Protein AF-A0A957G553-F1 (afdb_monomer_lite)

pLDDT: mean 71.38, std 17.97, range [37.44, 97.5]

Structure (mmCIF, N/CA/C/O backbone):
data_AF-A0A957G553-F1
#
_entry.id   AF-A0A957G553-F1
#
loop_
_atom_site.group_PDB
_atom_site.id
_atom_site.type_symbol
_atom_site.label_atom_id
_atom_site.label_alt_id
_atom_site.label_comp_id
_atom_site.label_asym_id
_atom_site.label_entity_id
_atom_site.label_seq_id
_atom_site.pdbx_PDB_ins_code
_atom_site.Cartn_x
_atom_site.Cartn_y
_atom_site.Cartn_z
_atom_site.occupancy
_atom_site.B_iso_or_equiv
_atom_site.auth_seq_id
_atom_site.auth_comp_id
_atom_site.auth_asym_id
_atom_site.auth_atom_id
_atom_site.pdbx_PDB_model_num
ATOM 1 N N . MET A 1 1 ? 38.017 7.157 13.601 1.00 55.31 1 MET A N 1
ATOM 2 C CA . MET A 1 1 ? 36.561 7.459 13.607 1.00 55.31 1 MET A CA 1
ATOM 3 C C . MET A 1 1 ? 36.205 8.861 13.087 1.00 55.31 1 MET A C 1
ATOM 5 O O . MET A 1 1 ? 35.165 8.988 12.452 1.00 55.31 1 MET A O 1
ATOM 9 N N . LEU A 1 2 ? 37.025 9.903 13.301 1.00 56.75 2 LEU A N 1
ATOM 10 C CA . LEU A 1 2 ? 36.756 11.270 12.802 1.00 56.75 2 LEU A CA 1
ATOM 11 C C . LEU A 1 2 ? 36.967 11.445 11.282 1.00 56.75 2 LEU A C 1
ATOM 13 O O . LEU A 1 2 ? 36.152 12.094 10.633 1.00 56.75 2 LEU A O 1
ATOM 17 N N . ALA A 1 3 ? 37.977 10.792 10.697 1.00 59.25 3 ALA A N 1
ATOM 18 C CA . ALA A 1 3 ? 38.299 10.909 9.266 1.00 59.25 3 ALA A CA 1
ATOM 19 C C . ALA A 1 3 ? 37.168 10.419 8.334 1.00 59.25 3 ALA A C 1
ATOM 21 O O . ALA A 1 3 ? 36.820 11.078 7.360 1.00 59.25 3 ALA A O 1
ATOM 22 N N . LEU A 1 4 ? 36.495 9.316 8.693 1.00 59.88 4 LEU A N 1
ATOM 23 C CA . LEU A 1 4 ? 35.389 8.761 7.898 1.00 59.88 4 LEU A CA 1
ATOM 24 C C . LEU A 1 4 ? 34.164 9.697 7.852 1.00 59.88 4 LEU A C 1
ATOM 26 O O . LEU A 1 4 ? 33.359 9.644 6.923 1.00 59.88 4 LEU A O 1
ATOM 30 N N . ARG A 1 5 ? 34.006 10.558 8.867 1.00 62.22 5 ARG A N 1
ATOM 31 C CA . ARG A 1 5 ? 32.930 11.557 8.917 1.00 62.22 5 ARG A CA 1
ATOM 32 C C . ARG A 1 5 ? 33.222 12.751 8.007 1.00 62.22 5 ARG A C 1
ATOM 34 O O . ARG A 1 5 ? 32.282 13.287 7.430 1.00 62.22 5 ARG A O 1
ATOM 41 N N . GLN A 1 6 ? 34.490 13.132 7.849 1.00 69.81 6 GLN A N 1
ATOM 42 C CA . GLN A 1 6 ? 34.899 14.217 6.949 1.00 69.81 6 GLN A CA 1
ATOM 43 C C . GLN A 1 6 ? 34.711 13.816 5.484 1.00 69.81 6 GLN A C 1
ATOM 45 O O . GLN A 1 6 ? 34.037 14.522 4.739 1.00 69.81 6 GLN A O 1
ATOM 50 N N . GLN A 1 7 ? 35.146 12.609 5.119 1.00 73.88 7 GLN A N 1
ATOM 51 C CA . GLN A 1 7 ? 35.010 12.094 3.753 1.00 73.88 7 GLN A CA 1
ATOM 52 C C . GLN A 1 7 ? 33.541 11.985 3.302 1.00 73.88 7 GLN A C 1
ATOM 54 O O . GLN A 1 7 ? 33.184 12.330 2.179 1.00 73.88 7 GLN A O 1
ATOM 59 N N . ARG A 1 8 ? 32.636 11.578 4.205 1.00 66.50 8 ARG A N 1
ATOM 60 C CA . ARG A 1 8 ? 31.189 11.534 3.919 1.00 66.50 8 ARG A CA 1
ATOM 61 C C . ARG A 1 8 ? 30.549 12.920 3.785 1.00 66.50 8 ARG A C 1
ATOM 63 O O . ARG A 1 8 ? 29.488 13.032 3.173 1.00 66.50 8 ARG A O 1
ATOM 70 N N . ARG A 1 9 ? 31.154 13.961 4.363 1.00 62.75 9 ARG A N 1
ATOM 71 C CA . ARG A 1 9 ? 30.677 15.346 4.254 1.00 62.75 9 ARG A CA 1
ATOM 72 C C . ARG A 1 9 ? 31.029 15.941 2.890 1.00 62.75 9 ARG A C 1
ATOM 74 O O . ARG A 1 9 ? 30.170 16.571 2.285 1.00 62.75 9 ARG A O 1
ATOM 81 N N . GLU A 1 10 ? 32.233 15.686 2.390 1.00 69.62 10 GLU A N 1
ATOM 82 C CA . GLU A 1 10 ? 32.697 16.185 1.086 1.00 69.62 10 GLU A CA 1
ATOM 83 C C . GLU A 1 10 ? 31.904 15.585 -0.079 1.00 69.62 10 GLU A C 1
ATOM 85 O O . GLU A 1 10 ? 31.421 16.316 -0.942 1.00 69.62 10 GLU A O 1
ATOM 90 N N . VAL A 1 11 ? 31.642 14.274 -0.039 1.00 70.12 11 VAL A N 1
ATOM 91 C CA . VAL A 1 11 ? 30.807 13.597 -1.049 1.00 70.12 11 VAL A CA 1
ATOM 92 C C . VAL A 1 11 ? 29.383 14.165 -1.080 1.00 70.12 11 VAL A C 1
ATOM 94 O O . VAL A 1 11 ? 28.780 14.276 -2.141 1.00 70.12 11 VAL A O 1
ATOM 97 N N . ARG A 1 12 ? 28.837 14.577 0.071 1.00 60.44 12 ARG A N 1
ATOM 98 C CA . ARG A 1 12 ? 27.499 15.186 0.141 1.00 60.44 12 ARG A CA 1
ATOM 99 C C . ARG A 1 12 ? 27.446 16.592 -0.453 1.00 60.44 12 ARG A C 1
ATOM 101 O O . ARG A 1 12 ? 26.431 16.937 -1.052 1.00 60.44 12 ARG A O 1
ATOM 108 N N . LEU A 1 13 ? 28.517 17.374 -0.308 1.00 61.91 13 LEU A N 1
ATOM 109 C CA . LEU A 1 13 ? 28.613 18.724 -0.873 1.00 61.91 13 LEU A CA 1
ATOM 110 C C . LEU A 1 13 ? 28.736 18.694 -2.403 1.00 61.91 13 LEU A C 1
ATOM 112 O O . LEU A 1 13 ? 28.128 19.527 -3.067 1.00 61.91 13 LEU A O 1
ATOM 116 N N . GLY A 1 14 ? 29.424 17.696 -2.967 1.00 64.94 14 GLY A N 1
ATOM 117 C CA . GLY A 1 14 ? 29.516 17.515 -4.423 1.00 64.94 14 GLY A CA 1
ATOM 118 C C . GLY A 1 14 ? 28.197 17.128 -5.109 1.00 64.94 14 GLY A C 1
ATOM 119 O O . GLY A 1 14 ? 28.055 17.327 -6.309 1.00 64.94 14 GLY A O 1
ATOM 120 N N . VAL A 1 15 ? 27.219 16.605 -4.357 1.00 68.06 15 VAL A N 1
ATOM 121 C CA . VAL A 1 15 ? 25.924 16.111 -4.876 1.00 68.06 15 VAL A CA 1
ATOM 122 C C . VAL A 1 15 ? 24.783 17.126 -4.652 1.00 68.06 15 VAL A C 1
ATOM 124 O O . VAL A 1 15 ? 23.626 16.847 -4.950 1.00 68.06 15 VAL A O 1
ATOM 127 N N . GLY A 1 16 ? 25.080 18.326 -4.135 1.00 57.28 16 GLY A N 1
ATOM 128 C CA . GLY A 1 16 ? 24.082 19.395 -3.973 1.00 57.28 16 GLY A CA 1
ATOM 129 C C . GLY A 1 16 ? 23.014 19.122 -2.904 1.00 57.28 16 GLY A C 1
ATOM 130 O O . GLY A 1 16 ? 21.947 19.731 -2.918 1.00 57.28 16 GLY A O 1
ATOM 131 N N . LEU A 1 17 ? 23.278 18.208 -1.965 1.00 53.22 17 LEU A N 1
ATOM 132 C CA . LEU A 1 17 ? 22.372 17.923 -0.852 1.00 53.22 17 LEU A CA 1
ATOM 133 C C . LEU A 1 17 ? 22.495 19.020 0.224 1.00 53.22 17 LEU A C 1
ATOM 135 O O . LEU A 1 17 ? 23.613 19.327 0.648 1.00 53.22 17 LEU A O 1
ATOM 139 N N . PRO A 1 18 ? 21.383 19.596 0.718 1.00 51.28 18 PRO A N 1
ATOM 140 C CA . PRO A 1 18 ? 21.439 20.693 1.676 1.00 51.28 18 PRO A CA 1
ATOM 141 C C . PRO A 1 18 ? 22.035 20.237 3.014 1.00 51.28 18 PRO A C 1
ATOM 143 O O . PRO A 1 18 ? 21.542 19.313 3.668 1.00 51.28 18 PRO A O 1
ATOM 146 N N . VAL A 1 19 ? 23.099 20.919 3.442 1.00 51.41 19 VAL A N 1
ATOM 147 C CA . VAL A 1 19 ? 23.662 20.782 4.787 1.00 51.41 19 VAL A CA 1
ATOM 148 C C . VAL A 1 19 ? 22.826 21.633 5.732 1.00 51.41 19 VAL A C 1
ATOM 150 O O . VAL A 1 19 ? 22.819 22.857 5.660 1.00 51.41 19 VAL A O 1
ATOM 153 N N . ARG A 1 20 ? 22.096 20.966 6.623 1.00 43.62 20 ARG A N 1
ATOM 154 C CA . ARG A 1 20 ? 21.283 21.616 7.645 1.00 43.62 20 ARG A CA 1
ATOM 155 C C . ARG A 1 20 ? 22.152 21.944 8.856 1.00 43.62 20 ARG A C 1
ATOM 157 O O . ARG A 1 20 ? 22.481 21.034 9.605 1.00 43.62 20 ARG A O 1
ATOM 164 N N . THR A 1 21 ? 22.461 23.224 9.038 1.00 45.66 21 THR A N 1
ATOM 165 C CA . THR A 1 21 ? 22.460 23.928 10.334 1.00 45.66 21 THR A CA 1
ATOM 166 C C . THR A 1 21 ? 22.716 25.407 10.093 1.00 45.66 21 THR A C 1
ATOM 168 O O . THR A 1 21 ? 23.714 25.736 9.462 1.00 45.66 21 THR A O 1
ATOM 171 N N . ASP A 1 22 ? 21.901 26.261 10.705 1.00 42.88 22 ASP A N 1
ATOM 172 C CA . ASP A 1 22 ? 22.365 27.567 11.160 1.00 42.88 22 ASP A CA 1
ATOM 173 C C . ASP A 1 22 ? 22.278 27.613 12.685 1.00 42.88 22 ASP A C 1
ATOM 175 O O . ASP A 1 22 ? 21.285 27.192 13.279 1.00 42.88 22 ASP A O 1
ATOM 179 N N . ILE A 1 23 ? 23.334 28.141 13.303 1.00 52.72 23 ILE A N 1
ATOM 180 C CA . ILE A 1 23 ? 23.448 28.424 14.743 1.00 52.72 23 ILE A CA 1
ATOM 181 C C . ILE A 1 23 ? 22.800 29.796 15.069 1.00 52.72 23 ILE A C 1
ATOM 183 O O . ILE A 1 23 ? 22.816 30.246 16.207 1.00 52.72 23 ILE A O 1
ATOM 187 N N . ALA A 1 24 ? 22.170 30.462 14.091 1.00 55.72 24 ALA A N 1
ATOM 188 C CA . ALA A 1 24 ? 21.740 31.861 14.202 1.00 55.72 24 ALA A CA 1
ATOM 189 C C . ALA A 1 24 ? 20.254 32.143 13.883 1.00 55.72 24 ALA A C 1
ATOM 191 O O . ALA A 1 24 ? 19.902 33.284 13.597 1.00 55.72 24 ALA A O 1
ATOM 192 N N . GLY A 1 25 ? 19.365 31.144 13.938 1.00 48.56 25 GLY A N 1
ATOM 193 C CA . GLY A 1 25 ? 17.920 31.371 14.122 1.00 48.56 25 GLY A CA 1
ATOM 194 C C . GLY A 1 25 ? 17.207 32.361 13.180 1.00 48.56 25 GLY A C 1
ATOM 195 O O . GLY A 1 25 ? 16.267 33.018 13.622 1.00 48.56 25 GLY A O 1
ATOM 196 N N . ARG A 1 26 ? 17.588 32.482 11.899 1.00 41.72 26 ARG A N 1
ATOM 197 C CA . ARG A 1 26 ? 16.808 33.244 10.903 1.00 41.72 26 ARG A CA 1
ATOM 198 C C . ARG A 1 26 ? 16.317 32.356 9.767 1.00 41.72 26 ARG A C 1
ATOM 200 O O . ARG A 1 26 ? 17.087 31.640 9.138 1.00 41.72 26 ARG A O 1
ATOM 207 N N . VAL A 1 27 ? 15.018 32.446 9.492 1.00 51.84 27 VAL A N 1
ATOM 208 C CA . VAL A 1 27 ? 14.375 31.889 8.299 1.00 51.84 27 VAL A CA 1
ATOM 209 C C . VAL A 1 27 ? 14.689 32.819 7.128 1.00 51.84 27 VAL A C 1
ATOM 211 O O . VAL A 1 27 ? 14.293 33.982 7.148 1.00 51.84 27 VAL A O 1
ATOM 214 N N . SER A 1 28 ? 15.414 32.321 6.126 1.00 47.34 28 SER A N 1
ATOM 215 C CA . SER A 1 28 ? 15.580 33.004 4.841 1.00 47.34 28 SER A CA 1
ATOM 216 C C . SER A 1 28 ? 14.578 32.410 3.853 1.00 47.34 28 SER A C 1
ATOM 218 O O . SER A 1 28 ? 14.714 31.258 3.441 1.00 47.34 28 SER A O 1
ATOM 220 N N . THR A 1 29 ? 13.531 33.165 3.526 1.00 59.84 29 THR A N 1
ATOM 221 C CA . THR A 1 29 ? 12.516 32.781 2.537 1.00 59.84 29 THR A CA 1
ATOM 222 C C . THR A 1 29 ? 12.895 33.391 1.184 1.00 59.84 29 THR A C 1
ATOM 224 O O . THR A 1 29 ? 12.917 34.618 1.082 1.00 59.84 29 THR A O 1
ATOM 227 N N . PRO A 1 30 ? 13.178 32.610 0.126 1.00 56.06 30 PRO A N 1
ATOM 228 C CA . PRO A 1 30 ? 13.225 33.157 -1.226 1.00 56.06 30 PRO A CA 1
ATOM 229 C C . PRO A 1 30 ? 11.800 33.387 -1.761 1.00 56.06 30 PRO A C 1
ATOM 231 O O . PRO A 1 30 ? 10.899 32.576 -1.546 1.00 56.06 30 PRO A O 1
ATOM 234 N N . ALA A 1 31 ? 11.601 34.519 -2.440 1.00 63.16 31 ALA A N 1
ATOM 235 C CA . ALA A 1 31 ? 10.323 34.958 -3.001 1.00 63.16 31 ALA A CA 1
ATOM 236 C C . ALA A 1 31 ? 9.769 33.989 -4.076 1.00 63.16 31 ALA A C 1
ATOM 238 O O . ALA A 1 31 ? 10.550 33.398 -4.827 1.00 63.16 31 ALA A O 1
ATOM 239 N N . PRO A 1 32 ? 8.434 33.838 -4.203 1.00 58.28 32 PRO A N 1
ATOM 240 C CA . PRO A 1 32 ? 7.834 32.963 -5.205 1.00 58.28 32 PRO A CA 1
ATOM 241 C C . PRO A 1 32 ? 7.920 33.582 -6.608 1.00 58.28 32 PRO A C 1
ATOM 243 O O . PRO A 1 32 ? 7.423 34.679 -6.856 1.00 58.28 32 PRO A O 1
ATOM 246 N N . SER A 1 33 ? 8.530 32.854 -7.543 1.00 65.50 33 SER A N 1
ATOM 247 C CA . SER A 1 33 ? 8.480 33.175 -8.975 1.00 65.50 33 SER A CA 1
ATOM 248 C C . SER A 1 33 ? 7.095 32.831 -9.554 1.00 65.50 33 SER A C 1
ATOM 250 O O . SER A 1 33 ? 6.546 31.785 -9.198 1.00 65.50 33 SER A O 1
ATOM 252 N N . PRO A 1 34 ? 6.511 33.653 -10.449 1.00 58.00 34 PRO A N 1
ATOM 253 C CA . PRO A 1 34 ? 5.232 33.341 -11.082 1.00 58.00 34 PRO A CA 1
ATOM 254 C C . PRO A 1 34 ? 5.388 32.201 -12.102 1.00 58.00 34 PRO A C 1
ATOM 256 O O . PRO A 1 34 ? 6.211 32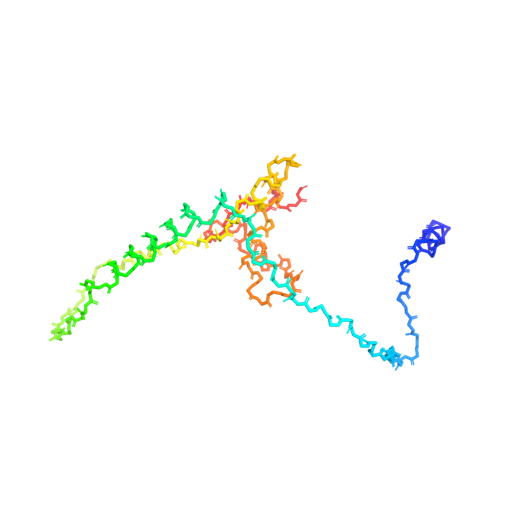.269 -13.012 1.00 58.00 34 PRO A O 1
ATOM 259 N N . LEU A 1 35 ? 4.592 31.140 -11.939 1.00 65.44 35 LEU A N 1
ATOM 260 C CA . LEU A 1 35 ? 4.566 29.976 -12.831 1.00 65.44 35 LEU A CA 1
ATOM 261 C C . LEU A 1 35 ? 3.986 30.335 -14.216 1.00 65.44 35 LEU A C 1
ATOM 263 O O . LEU A 1 35 ? 3.056 31.145 -14.295 1.00 65.44 35 LEU A O 1
ATOM 267 N N . PRO A 1 36 ? 4.459 29.703 -15.307 1.00 51.75 36 PRO A N 1
ATOM 268 C CA . PRO A 1 36 ? 3.862 29.864 -16.628 1.00 51.75 36 PRO A CA 1
ATOM 269 C C . PRO A 1 36 ? 2.437 29.289 -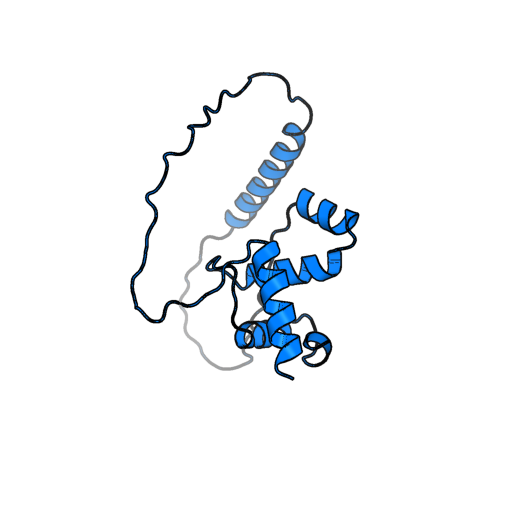16.656 1.00 51.75 36 PRO A C 1
ATOM 271 O O . PRO A 1 36 ? 2.186 28.150 -16.260 1.00 51.75 36 PRO A O 1
ATOM 274 N N . ARG A 1 37 ? 1.488 30.094 -17.146 1.00 53.00 37 ARG A N 1
ATOM 275 C CA . ARG A 1 37 ? 0.109 29.677 -17.433 1.00 53.00 37 ARG A CA 1
ATOM 276 C C . ARG A 1 37 ? 0.126 28.703 -18.609 1.00 53.00 37 ARG A C 1
ATOM 278 O O . ARG A 1 37 ? 0.279 29.118 -19.754 1.00 53.00 37 ARG A O 1
ATOM 285 N N . PHE A 1 38 ? -0.077 27.419 -18.339 1.00 50.78 38 PHE A N 1
ATOM 286 C CA . PHE A 1 38 ? -0.395 26.457 -19.388 1.00 50.78 38 PHE A CA 1
ATOM 287 C C . PHE A 1 38 ? -1.831 26.705 -19.856 1.00 50.78 38 PHE A C 1
ATOM 289 O O . PHE A 1 38 ? -2.801 26.371 -19.172 1.00 50.78 38 PHE A O 1
ATOM 296 N N . ALA A 1 39 ? -1.962 27.350 -21.014 1.00 47.25 39 ALA A N 1
ATOM 297 C CA . ALA A 1 39 ? -3.215 27.399 -21.746 1.00 47.25 39 ALA A CA 1
ATOM 298 C C . ALA A 1 39 ? -3.556 25.970 -22.191 1.00 47.25 39 ALA A C 1
ATOM 300 O O . ALA A 1 39 ? -2.836 25.365 -22.980 1.00 47.25 39 ALA A O 1
ATOM 301 N N . HIS A 1 40 ? -4.650 25.427 -21.667 1.00 48.16 40 HIS A N 1
ATOM 302 C CA . HIS A 1 40 ? -5.249 24.183 -22.134 1.00 48.16 40 HIS A CA 1
ATOM 303 C C . HIS A 1 40 ? -5.948 24.467 -23.466 1.00 48.16 40 HIS A C 1
ATOM 305 O O . HIS A 1 40 ? -7.164 24.621 -23.539 1.00 48.16 40 HIS A O 1
ATOM 311 N N . THR A 1 41 ? -5.178 24.582 -24.544 1.00 53.12 41 THR A N 1
ATOM 312 C CA . THR A 1 41 ? -5.749 24.436 -25.881 1.00 53.12 41 THR A CA 1
ATOM 313 C C . THR A 1 41 ? -6.101 22.963 -26.029 1.00 53.12 41 THR A C 1
ATOM 315 O O . THR A 1 41 ? -5.225 22.112 -26.127 1.00 53.12 41 THR A O 1
ATOM 318 N N . SER A 1 42 ? -7.392 22.655 -25.939 1.00 51.47 42 SER A N 1
ATOM 319 C CA . SER A 1 42 ? -7.926 21.325 -26.208 1.00 51.47 42 SER A CA 1
ATOM 320 C C . SER A 1 42 ? -7.973 21.140 -27.728 1.00 51.47 42 SER A C 1
ATOM 322 O O . SER A 1 42 ? -8.738 21.860 -28.378 1.00 51.47 42 SER A O 1
ATOM 324 N N . PRO A 1 43 ? -7.168 20.252 -28.343 1.00 50.28 43 PRO A N 1
ATOM 325 C CA . PRO A 1 43 ? -7.374 19.922 -29.741 1.00 50.28 43 PRO A CA 1
ATOM 326 C C . PRO A 1 43 ? -8.603 19.015 -29.843 1.00 50.28 43 PRO A C 1
ATOM 328 O O . PRO A 1 43 ? -8.595 17.857 -29.423 1.00 50.28 43 PRO A O 1
ATOM 331 N N . ALA A 1 44 ? -9.686 19.578 -30.376 1.00 55.91 44 ALA A N 1
ATOM 332 C CA . ALA A 1 44 ? -10.836 18.822 -30.841 1.00 55.91 44 ALA A CA 1
ATOM 333 C C . ALA A 1 44 ? -10.423 17.912 -32.008 1.00 55.91 44 ALA A C 1
ATOM 335 O O . ALA A 1 44 ? -9.779 18.379 -32.943 1.00 55.91 44 ALA A O 1
ATOM 336 N N . GLY A 1 45 ? -10.843 16.643 -31.938 1.00 56.25 45 GLY A N 1
ATOM 337 C CA . GLY A 1 45 ? -10.605 15.607 -32.948 1.00 56.25 45 GLY A CA 1
ATOM 338 C C . GLY A 1 45 ? -9.128 15.207 -32.986 1.00 56.25 45 GLY A C 1
ATOM 339 O O . GLY A 1 45 ? -8.276 15.967 -33.413 1.00 56.25 45 GLY A O 1
ATOM 340 N N . ASN A 1 46 ? -8.688 14.022 -32.574 1.00 56.66 46 ASN A N 1
ATOM 341 C CA . ASN A 1 46 ? -9.088 12.715 -33.072 1.00 56.66 46 ASN A CA 1
ATOM 342 C C . ASN A 1 46 ? -8.508 11.684 -32.082 1.00 56.66 46 ASN A C 1
ATOM 344 O O . ASN A 1 46 ? -7.363 11.272 -32.229 1.00 56.66 46 ASN A O 1
ATOM 348 N N . ILE A 1 47 ? -9.242 11.288 -31.040 1.00 48.69 47 ILE A N 1
ATOM 349 C CA . ILE A 1 47 ? -8.840 10.162 -30.176 1.00 48.69 47 ILE A CA 1
ATOM 350 C C . ILE A 1 47 ? -10.039 9.229 -30.084 1.00 48.69 47 ILE A C 1
ATOM 352 O O . ILE A 1 47 ? -10.871 9.308 -29.184 1.00 48.69 47 ILE A O 1
ATOM 356 N N . GLY A 1 48 ? -10.180 8.402 -31.116 1.00 54.16 48 GLY A N 1
ATOM 357 C CA . GLY A 1 48 ? -11.343 7.550 -31.324 1.00 54.16 48 GLY A CA 1
ATOM 358 C C . GLY A 1 48 ? -11.279 6.168 -30.675 1.00 54.16 48 GLY A C 1
ATOM 359 O O . GLY A 1 48 ? -12.052 5.326 -31.110 1.00 54.16 48 GLY A O 1
ATOM 360 N N . TRP A 1 49 ? -10.371 5.868 -29.733 1.00 51.41 49 TRP A N 1
ATOM 361 C CA . TRP A 1 49 ? -10.077 4.457 -29.403 1.00 51.41 49 TRP A CA 1
ATOM 362 C C . TRP A 1 49 ? -10.085 4.018 -27.930 1.00 51.41 49 TRP A C 1
ATOM 364 O O . TRP A 1 49 ? -9.884 2.835 -27.686 1.00 51.41 49 TRP A O 1
ATOM 374 N N . GLU A 1 50 ? -10.421 4.856 -26.943 1.00 52.47 50 GLU A N 1
ATOM 375 C CA . GLU A 1 50 ? -10.463 4.347 -25.550 1.00 52.47 50 GLU A CA 1
ATOM 376 C C . GLU A 1 50 ? -11.541 4.914 -24.614 1.00 52.47 50 GLU A C 1
ATOM 378 O O . GLU A 1 50 ? -11.803 4.340 -23.558 1.00 52.47 50 GLU A O 1
ATOM 383 N N . SER A 1 51 ? -12.279 5.956 -24.998 1.00 59.41 51 SER A N 1
ATOM 384 C CA . SER A 1 51 ? -13.278 6.554 -24.099 1.00 59.41 51 SER A CA 1
ATOM 385 C C . SER A 1 51 ? -14.657 5.893 -24.159 1.00 59.41 51 SER A C 1
ATOM 387 O O . SER A 1 51 ? -15.373 5.917 -23.160 1.00 59.41 51 SER A O 1
ATOM 389 N N . ALA A 1 52 ? -15.047 5.271 -25.276 1.00 65.56 52 ALA A N 1
ATOM 390 C CA . ALA A 1 52 ? -16.368 4.652 -25.421 1.00 65.56 52 ALA A CA 1
ATOM 391 C C . ALA A 1 52 ? -16.592 3.436 -24.494 1.00 65.56 52 ALA A C 1
ATOM 393 O O . ALA A 1 52 ? -17.548 3.474 -23.711 1.00 65.56 52 ALA A O 1
ATOM 394 N N . PRO A 1 53 ? -15.737 2.387 -24.494 1.00 63.88 53 PRO A N 1
ATOM 395 C CA . PRO A 1 53 ? -15.940 1.244 -23.600 1.00 63.88 53 PRO A CA 1
ATOM 396 C C . PRO A 1 53 ? -15.740 1.628 -22.128 1.00 63.88 53 PRO A C 1
ATOM 398 O O . PRO A 1 53 ? -16.475 1.156 -21.263 1.00 63.88 53 PRO A O 1
ATOM 401 N N . LEU A 1 54 ? -14.804 2.538 -21.838 1.00 67.56 54 LEU A N 1
ATOM 402 C CA . LEU A 1 54 ? -14.531 3.011 -20.482 1.00 67.56 54 LEU A CA 1
ATOM 403 C C . LEU A 1 54 ? -15.706 3.821 -19.913 1.00 67.56 54 LEU A C 1
ATOM 405 O O . LEU A 1 54 ? -16.127 3.599 -18.779 1.00 67.56 54 LEU A O 1
ATOM 409 N N . THR A 1 55 ? -16.301 4.704 -20.717 1.00 69.50 55 THR A N 1
ATOM 410 C CA . THR A 1 55 ? -17.478 5.491 -20.315 1.00 69.50 55 THR A CA 1
ATOM 411 C C . THR A 1 55 ? -18.721 4.607 -20.189 1.00 69.50 55 THR A C 1
ATOM 413 O O . THR A 1 55 ? -19.542 4.828 -19.298 1.00 69.50 55 THR A O 1
ATOM 416 N N . ALA A 1 56 ? -18.852 3.567 -21.021 1.00 70.25 56 ALA A N 1
ATOM 417 C CA . ALA A 1 56 ? -19.903 2.561 -20.877 1.00 70.25 56 ALA A CA 1
ATOM 418 C C . ALA A 1 56 ? -19.753 1.761 -19.570 1.00 70.25 56 ALA A C 1
ATOM 420 O O . ALA A 1 56 ? -20.738 1.571 -18.854 1.00 70.25 56 ALA A O 1
ATOM 421 N N . ALA A 1 57 ? -18.528 1.356 -19.217 1.00 73.12 57 ALA A N 1
ATOM 422 C CA . ALA A 1 57 ? -18.244 0.642 -17.974 1.00 73.12 57 ALA A CA 1
ATOM 423 C C . ALA A 1 57 ? -18.533 1.500 -16.729 1.00 73.12 57 ALA A C 1
ATOM 425 O O . ALA A 1 57 ? -19.165 1.016 -15.788 1.00 73.12 57 ALA A O 1
ATOM 426 N N . LEU A 1 58 ? -18.142 2.781 -16.743 1.00 77.81 58 LEU A N 1
ATOM 427 C CA . LEU A 1 58 ? -18.444 3.724 -15.660 1.00 77.81 58 LEU A CA 1
ATOM 428 C C . LEU A 1 58 ? -19.953 3.958 -15.511 1.00 77.81 58 LEU A C 1
ATOM 430 O O . LEU A 1 58 ? -20.486 3.834 -14.410 1.00 77.81 58 LEU A O 1
ATOM 434 N N . ARG A 1 59 ? -20.672 4.179 -16.620 1.00 78.81 59 ARG A N 1
ATOM 435 C CA . ARG A 1 59 ? -22.134 4.356 -16.599 1.00 78.81 59 ARG A CA 1
ATOM 436 C C . ARG A 1 59 ? -22.856 3.113 -16.071 1.00 78.81 59 ARG A C 1
ATOM 438 O O . ARG A 1 59 ? -23.800 3.240 -15.296 1.00 78.81 59 ARG A O 1
ATOM 445 N N . ALA A 1 60 ? -22.400 1.916 -16.440 1.00 75.81 60 ALA A N 1
ATOM 446 C CA . ALA A 1 60 ? -22.954 0.664 -15.928 1.00 75.81 60 ALA A CA 1
ATOM 447 C C . ALA A 1 60 ? -22.680 0.467 -14.423 1.00 75.81 60 ALA A C 1
ATOM 449 O O . ALA A 1 60 ? -23.507 -0.113 -13.717 1.00 75.81 60 ALA A O 1
ATOM 450 N N . ALA A 1 61 ? -21.537 0.944 -13.919 1.00 73.19 61 ALA A N 1
ATOM 451 C CA . ALA A 1 61 ? -21.213 0.907 -12.495 1.00 73.19 61 ALA A CA 1
ATOM 452 C C . ALA A 1 61 ? -22.076 1.889 -11.682 1.00 73.19 61 ALA A C 1
ATOM 454 O O . ALA A 1 61 ? -22.602 1.511 -10.632 1.00 73.19 61 ALA A O 1
ATOM 455 N N . ASP A 1 62 ? -22.288 3.108 -12.185 1.00 77.06 62 ASP A N 1
ATOM 456 C CA . ASP A 1 62 ? -23.155 4.102 -11.541 1.00 77.06 62 ASP A CA 1
ATOM 457 C C . ASP A 1 62 ? -24.624 3.663 -11.533 1.00 77.06 62 ASP A C 1
ATOM 459 O O . ASP A 1 62 ? -25.305 3.798 -10.517 1.00 77.06 62 ASP A O 1
ATOM 463 N N . GLN A 1 63 ? -25.103 3.044 -12.616 1.00 76.38 63 GLN A N 1
ATOM 464 C CA . GLN A 1 63 ? -26.453 2.474 -12.667 1.00 76.38 63 GLN A CA 1
ATOM 465 C C . GLN A 1 63 ? -26.648 1.342 -11.652 1.00 76.38 63 GLN A C 1
ATOM 467 O O . GLN A 1 63 ? -27.685 1.298 -10.991 1.00 76.38 63 GLN A O 1
ATOM 472 N N . ARG A 1 64 ? -25.650 0.464 -11.459 1.00 71.62 64 ARG A N 1
ATOM 473 C CA . ARG A 1 64 ? -25.708 -0.567 -10.406 1.00 71.62 64 ARG A CA 1
ATOM 474 C C . ARG A 1 64 ? -25.776 0.048 -9.011 1.00 71.62 64 ARG A C 1
ATOM 476 O O . ARG A 1 64 ? -26.576 -0.405 -8.203 1.00 71.62 64 ARG A O 1
ATOM 483 N N . ARG A 1 65 ? -24.991 1.099 -8.744 1.00 69.81 65 ARG A N 1
ATOM 484 C CA . ARG A 1 65 ? -25.018 1.823 -7.459 1.00 69.81 65 ARG A CA 1
ATOM 485 C C . ARG A 1 65 ? -26.359 2.512 -7.205 1.00 69.81 65 ARG A C 1
ATOM 487 O O . ARG A 1 65 ? -26.858 2.481 -6.081 1.00 69.81 65 ARG A O 1
ATOM 494 N N . ALA A 1 66 ? -26.953 3.103 -8.239 1.00 69.38 66 ALA A N 1
ATOM 495 C CA . ALA A 1 66 ? -28.271 3.721 -8.146 1.00 69.38 66 ALA A CA 1
ATOM 496 C C . ALA A 1 66 ? -29.369 2.677 -7.878 1.00 69.38 66 ALA A C 1
ATOM 498 O O . ALA A 1 66 ? -30.228 2.904 -7.032 1.00 69.38 66 ALA A O 1
ATOM 499 N N . GLN A 1 67 ? -29.304 1.508 -8.524 1.00 64.06 67 GLN A N 1
ATOM 500 C CA . GLN A 1 67 ? -30.260 0.417 -8.302 1.00 64.06 67 GLN A CA 1
ATOM 501 C C . GLN A 1 67 ? -30.142 -0.195 -6.902 1.00 64.06 67 GLN A C 1
ATOM 503 O O . GLN A 1 67 ? -31.162 -0.470 -6.277 1.00 64.06 67 GLN A O 1
ATOM 508 N N . THR A 1 68 ? -28.927 -0.349 -6.364 1.00 59.47 68 THR A N 1
ATOM 509 C CA . THR A 1 68 ? -28.743 -0.843 -4.989 1.00 59.47 68 THR A CA 1
ATOM 510 C C . THR A 1 68 ? -29.232 0.143 -3.926 1.00 59.47 68 THR A C 1
ATOM 512 O O . THR A 1 68 ? -29.660 -0.290 -2.863 1.00 59.47 68 THR A O 1
ATOM 515 N N . ASN A 1 69 ? -29.214 1.453 -4.203 1.00 55.78 69 ASN A N 1
ATOM 516 C CA . ASN A 1 69 ? -29.690 2.476 -3.263 1.00 55.78 69 ASN A CA 1
ATOM 517 C C . ASN A 1 69 ? -31.184 2.822 -3.410 1.00 55.78 69 ASN A C 1
ATOM 519 O O . ASN A 1 69 ? -31.745 3.440 -2.511 1.00 55.78 69 ASN A O 1
ATOM 523 N N . ALA A 1 70 ? -31.846 2.423 -4.500 1.00 52.41 70 ALA A N 1
ATOM 524 C CA . ALA A 1 70 ? -33.259 2.734 -4.745 1.00 52.41 70 ALA A CA 1
ATOM 525 C C . ALA A 1 70 ? -34.256 1.798 -4.023 1.00 52.41 70 ALA A C 1
ATOM 527 O O . ALA A 1 70 ? -35.462 2.002 -4.131 1.00 52.41 70 ALA A O 1
ATOM 528 N N . GLY A 1 71 ? -33.781 0.775 -3.302 1.00 48.72 71 GLY A N 1
ATOM 529 C CA . GLY A 1 71 ? -34.630 -0.282 -2.736 1.00 48.72 71 GLY A CA 1
ATOM 530 C C . GLY A 1 71 ? -35.003 -0.175 -1.254 1.00 48.72 71 GLY A C 1
ATOM 531 O O . GLY A 1 71 ? -35.834 -0.961 -0.812 1.00 48.72 71 GLY A O 1
ATOM 532 N N . THR A 1 72 ? -34.441 0.754 -0.472 1.00 53.41 72 THR A N 1
ATOM 533 C CA . THR A 1 72 ? -34.626 0.712 0.993 1.00 53.41 72 THR A CA 1
ATOM 534 C C . THR A 1 72 ? -34.854 2.096 1.592 1.00 53.41 72 THR A C 1
ATOM 536 O O . THR A 1 72 ? -33.919 2.774 2.010 1.00 53.41 72 THR A O 1
ATOM 539 N N . ALA A 1 73 ? -36.125 2.493 1.671 1.00 45.09 73 ALA A N 1
ATOM 540 C CA . ALA A 1 73 ? -36.601 3.500 2.619 1.00 45.09 73 ALA A CA 1
ATOM 541 C C . ALA A 1 73 ? -37.154 2.802 3.888 1.00 45.09 73 ALA A C 1
ATOM 543 O O . ALA A 1 73 ? -37.595 1.654 3.806 1.00 45.09 73 ALA A O 1
ATOM 544 N N . PRO A 1 74 ? -37.100 3.450 5.067 1.00 50.78 74 PRO A N 1
ATOM 545 C CA . PRO A 1 74 ? -37.112 2.782 6.365 1.00 50.78 74 PRO A CA 1
ATOM 546 C C . PRO A 1 74 ? -38.533 2.595 6.915 1.00 50.78 74 PRO A C 1
ATOM 548 O O . PRO A 1 74 ? -39.320 3.539 6.939 1.00 50.78 74 PRO A O 1
ATOM 551 N N . GLN A 1 75 ? -38.851 1.406 7.434 1.00 40.97 75 GLN A N 1
ATOM 552 C CA . GLN A 1 75 ? -39.995 1.240 8.333 1.00 40.97 75 GLN A CA 1
ATOM 553 C C . GLN A 1 75 ? -39.532 1.408 9.782 1.00 40.97 75 GLN A C 1
ATOM 555 O O . GLN A 1 75 ? -38.733 0.628 10.294 1.00 40.97 75 GLN A O 1
ATOM 560 N N . ILE A 1 76 ? -40.034 2.460 10.427 1.00 50.34 76 ILE A N 1
ATOM 561 C CA . ILE A 1 76 ? -39.939 2.678 11.869 1.00 50.34 76 ILE A CA 1
ATOM 562 C C . ILE A 1 76 ? -41.150 1.983 12.500 1.00 50.34 76 ILE A C 1
ATOM 564 O O . ILE A 1 76 ? -42.285 2.386 12.261 1.00 50.34 76 ILE A O 1
ATOM 568 N N . THR A 1 77 ? -40.914 0.972 13.331 1.00 47.97 77 THR A N 1
ATOM 569 C CA . THR A 1 77 ? -41.914 0.402 14.249 1.00 47.97 77 THR A CA 1
ATOM 570 C C . THR A 1 77 ? -41.317 0.356 15.654 1.00 47.97 77 THR A C 1
ATOM 572 O O . THR A 1 77 ? -40.274 -0.276 15.825 1.00 47.97 77 THR A O 1
ATOM 575 N N . PRO A 1 78 ? -41.934 0.988 16.670 1.00 56.09 78 PRO A N 1
ATOM 576 C CA . PRO A 1 78 ? -41.533 0.819 18.057 1.00 56.09 78 PRO A CA 1
ATOM 577 C C . PRO A 1 78 ? -42.404 -0.259 18.715 1.00 56.09 78 PRO A C 1
ATOM 579 O O . PRO A 1 78 ? -43.623 -0.122 18.771 1.00 56.0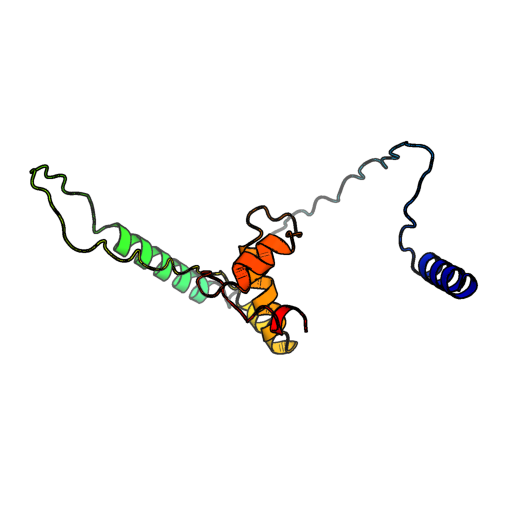9 78 PRO A O 1
ATOM 582 N N . ALA A 1 79 ? -41.799 -1.316 19.254 1.00 38.62 79 ALA A N 1
ATOM 583 C CA . ALA A 1 79 ? -42.448 -2.149 20.264 1.00 38.62 79 ALA A CA 1
ATOM 584 C C . ALA A 1 79 ? -41.394 -2.811 21.158 1.00 38.62 79 ALA A C 1
ATOM 586 O O . ALA A 1 79 ? -40.437 -3.417 20.686 1.00 38.62 79 ALA A O 1
ATOM 587 N N . ALA A 1 80 ? -41.577 -2.605 22.458 1.00 48.69 80 ALA A N 1
ATOM 588 C CA . ALA A 1 80 ? -40.689 -2.965 23.548 1.00 48.69 80 ALA A CA 1
ATOM 589 C C . ALA A 1 80 ? -40.581 -4.481 23.790 1.00 48.69 80 ALA A C 1
ATOM 591 O O . ALA A 1 80 ? -41.561 -5.208 23.656 1.00 48.69 80 ALA A O 1
ATOM 592 N N . GLY A 1 81 ? -39.402 -4.917 24.250 1.00 37.44 81 GLY A N 1
ATOM 593 C CA . GLY A 1 81 ? -39.165 -6.249 24.813 1.00 37.44 81 GLY A CA 1
ATOM 594 C C . GLY A 1 81 ? -37.686 -6.658 24.787 1.00 37.44 81 GLY A C 1
ATOM 595 O O . GLY A 1 81 ? -37.202 -7.160 23.783 1.00 37.44 81 GLY A O 1
ATOM 596 N N . SER A 1 82 ? -36.976 -6.459 25.897 1.00 49.44 82 SER A N 1
ATOM 597 C CA . SER A 1 82 ? -35.633 -7.010 26.198 1.00 49.44 82 SER A CA 1
ATOM 598 C C . SER A 1 82 ? -35.769 -8.148 27.233 1.00 49.44 82 SER A C 1
ATOM 600 O O . SER A 1 82 ? -36.806 -8.143 27.904 1.00 49.44 82 SER A O 1
ATOM 602 N N . PRO A 1 83 ? -34.761 -9.015 27.540 1.00 67.38 83 PRO A N 1
ATOM 603 C CA . PRO A 1 83 ? -33.419 -9.294 26.957 1.00 67.38 83 PRO A CA 1
ATOM 604 C C . PRO A 1 83 ? -33.116 -10.842 26.907 1.00 67.38 83 PRO A C 1
ATOM 606 O O . PRO A 1 83 ? -34.061 -11.625 26.939 1.00 67.38 83 PRO A O 1
ATOM 609 N N . PRO A 1 84 ? -31.864 -11.364 27.009 1.00 63.44 84 PRO A N 1
ATOM 610 C CA . PRO A 1 84 ? -30.610 -11.108 26.281 1.00 63.44 84 PRO A CA 1
ATOM 611 C C . PRO A 1 84 ? -30.066 -12.399 25.613 1.00 63.44 84 PRO A C 1
ATOM 613 O O . PRO A 1 84 ? -29.861 -13.401 26.292 1.00 63.44 84 PRO A O 1
ATOM 616 N N . ALA A 1 85 ? -29.710 -12.396 24.325 1.00 50.12 85 ALA A N 1
ATOM 617 C CA . ALA A 1 85 ? -28.883 -13.479 23.772 1.00 50.12 85 ALA A CA 1
ATOM 618 C C . ALA A 1 85 ? -28.138 -13.051 22.504 1.00 50.12 85 ALA A C 1
ATOM 620 O O . ALA A 1 85 ? -28.752 -12.638 21.529 1.00 50.12 85 ALA A O 1
ATOM 621 N N . ALA A 1 86 ? -26.814 -13.217 22.558 1.00 49.69 86 ALA A N 1
ATOM 622 C CA . ALA A 1 86 ? -25.840 -13.104 21.474 1.00 49.69 86 ALA A CA 1
ATOM 623 C C . ALA A 1 86 ? -25.753 -11.730 20.785 1.00 49.69 86 ALA A C 1
ATOM 625 O O . ALA A 1 86 ? -26.496 -11.399 19.865 1.00 49.69 86 ALA A O 1
ATOM 626 N N . ALA A 1 87 ? -24.751 -10.951 21.202 1.00 55.22 87 ALA A N 1
ATOM 627 C CA . ALA A 1 87 ? -24.256 -9.824 20.427 1.00 55.22 87 ALA A CA 1
ATOM 628 C C . ALA A 1 87 ? -23.995 -10.268 18.972 1.00 55.22 87 ALA A C 1
ATOM 630 O O . ALA A 1 87 ? -23.296 -11.267 18.773 1.00 55.22 87 ALA A O 1
ATOM 631 N N . PRO A 1 88 ? -24.514 -9.561 17.953 1.00 52.75 88 PRO A N 1
ATOM 632 C CA . PRO A 1 88 ? -24.102 -9.815 16.586 1.00 52.75 88 PRO A CA 1
ATOM 633 C C . PRO A 1 88 ? -22.619 -9.454 16.487 1.00 52.75 88 PRO A C 1
ATOM 635 O O . PRO A 1 88 ? -22.228 -8.315 16.741 1.00 52.75 88 PRO A O 1
ATOM 638 N N . SER A 1 89 ? -21.778 -10.436 16.166 1.00 53.88 89 SER A N 1
ATOM 639 C CA . SER A 1 89 ? -20.387 -10.205 15.786 1.00 53.88 89 SER A CA 1
ATOM 640 C C . SER A 1 89 ? -20.356 -9.126 14.704 1.00 53.88 89 SER A C 1
ATOM 642 O O . SER A 1 89 ? -20.859 -9.360 13.603 1.00 53.88 89 SER A O 1
ATOM 644 N N . SER A 1 90 ? -19.819 -7.948 15.042 1.00 56.56 90 SER A N 1
ATOM 645 C CA . SER A 1 90 ? -19.666 -6.825 14.115 1.00 56.56 90 SER A CA 1
ATOM 646 C C . SER A 1 90 ? -19.086 -7.332 12.795 1.00 56.56 90 SER A C 1
ATOM 648 O O . SER A 1 90 ? -18.040 -7.990 12.822 1.00 56.56 90 SER A O 1
ATOM 650 N N . PRO A 1 91 ? -19.732 -7.059 11.648 1.00 57.56 91 PRO A N 1
ATOM 651 C CA . PRO A 1 91 ? -19.192 -7.460 10.362 1.00 57.56 91 PRO A CA 1
ATOM 652 C C . PRO A 1 91 ? -17.829 -6.790 10.206 1.00 57.56 91 PRO A C 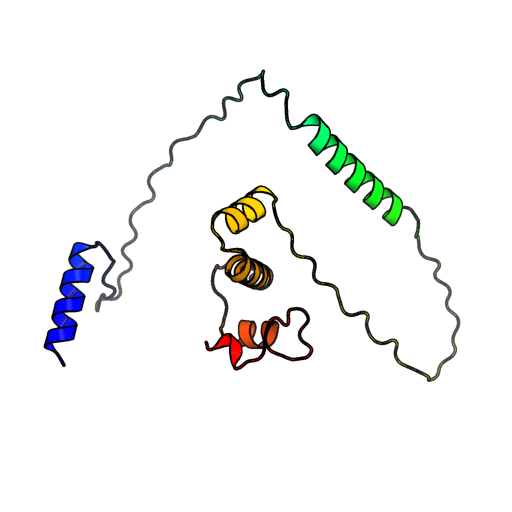1
ATOM 654 O O . PRO A 1 91 ? -17.719 -5.568 10.297 1.00 57.56 91 PRO A O 1
ATOM 657 N N . ALA A 1 92 ? -16.781 -7.596 10.033 1.00 59.59 92 ALA A N 1
ATOM 658 C CA . ALA A 1 92 ? -15.437 -7.097 9.801 1.00 59.59 92 ALA A CA 1
ATOM 659 C C . ALA A 1 92 ? -15.473 -6.151 8.594 1.00 59.59 92 ALA A C 1
ATOM 661 O O . ALA A 1 92 ? -15.765 -6.568 7.473 1.00 59.59 92 ALA A O 1
ATOM 662 N N . THR A 1 93 ? -15.242 -4.86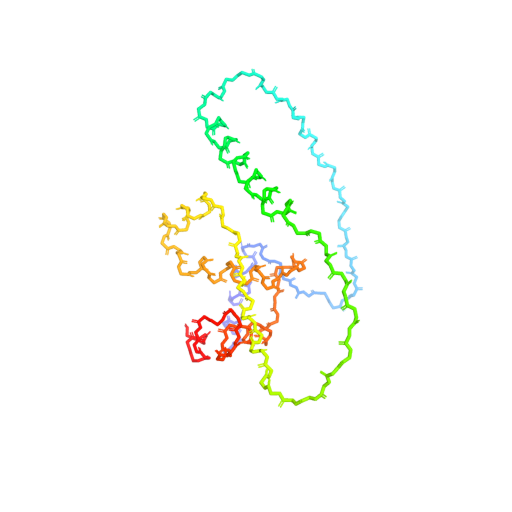3 8.838 1.00 60.47 93 THR A N 1
ATOM 663 C CA . THR A 1 93 ? -15.315 -3.825 7.813 1.00 60.47 93 THR A CA 1
ATOM 664 C C . THR A 1 93 ? -14.260 -4.111 6.749 1.00 60.47 93 THR A C 1
ATOM 666 O O . THR A 1 93 ? -13.061 -3.990 7.001 1.00 60.47 93 THR A O 1
ATOM 669 N N . VAL A 1 94 ? -14.694 -4.524 5.557 1.00 69.81 94 VAL A N 1
ATOM 670 C CA . VAL A 1 94 ? -13.790 -4.821 4.442 1.00 69.81 94 VAL A CA 1
ATOM 671 C C . VAL A 1 94 ? -13.267 -3.500 3.879 1.00 69.81 94 VAL A C 1
ATOM 673 O O . VAL A 1 94 ? -13.963 -2.798 3.144 1.00 69.81 94 VAL A O 1
ATOM 676 N N . ALA A 1 95 ? -12.036 -3.139 4.237 1.00 78.50 95 ALA A N 1
ATOM 677 C CA . ALA A 1 95 ? -11.371 -1.964 3.689 1.00 78.50 95 ALA A CA 1
ATOM 678 C C . ALA A 1 95 ? -11.043 -2.200 2.204 1.00 78.50 95 ALA A C 1
ATOM 680 O O . ALA A 1 95 ? -10.254 -3.080 1.860 1.00 78.50 95 ALA A O 1
ATOM 681 N N . THR A 1 96 ? -11.660 -1.418 1.315 1.00 85.94 96 THR A N 1
ATOM 682 C CA . THR A 1 96 ? -11.415 -1.487 -0.134 1.00 85.94 96 THR A CA 1
ATOM 683 C C . THR A 1 96 ? -10.457 -0.372 -0.545 1.00 85.94 96 THR A C 1
ATOM 685 O O . THR A 1 96 ? -10.726 0.799 -0.287 1.00 85.94 96 THR A O 1
ATOM 688 N N . ILE A 1 97 ? -9.344 -0.725 -1.194 1.00 86.81 97 ILE A N 1
ATOM 689 C CA . ILE A 1 97 ? -8.335 0.229 -1.679 1.00 86.81 97 ILE A CA 1
ATOM 690 C C . ILE A 1 97 ? -8.481 0.378 -3.192 1.00 86.81 97 ILE A C 1
ATOM 692 O O . ILE A 1 97 ? -8.523 -0.614 -3.919 1.00 86.81 97 ILE A O 1
ATOM 696 N N . THR A 1 98 ? -8.553 1.617 -3.675 1.00 90.38 98 THR A N 1
ATOM 697 C CA . THR A 1 98 ? -8.618 1.915 -5.107 1.00 90.38 98 THR A CA 1
ATOM 698 C C . THR A 1 98 ? -7.247 1.741 -5.761 1.00 90.38 98 THR A C 1
ATOM 700 O O . THR A 1 98 ? -6.241 2.278 -5.297 1.00 90.38 98 THR A O 1
ATOM 703 N N . LEU A 1 99 ? -7.207 0.987 -6.860 1.00 92.62 99 LEU A N 1
ATOM 704 C CA . LEU A 1 99 ? -6.012 0.756 -7.669 1.00 92.62 99 LEU A CA 1
ATOM 705 C C . LEU A 1 99 ? -6.306 1.135 -9.120 1.00 92.62 99 LEU A C 1
ATOM 707 O O . LEU A 1 99 ? -7.248 0.622 -9.719 1.00 92.62 99 LEU A O 1
ATOM 711 N N . TYR A 1 100 ? -5.486 2.020 -9.678 1.00 93.69 100 TYR A N 1
ATOM 712 C CA . TYR A 1 100 ? -5.572 2.406 -11.083 1.00 93.69 100 TYR A CA 1
ATOM 713 C C . TYR A 1 100 ? -4.851 1.383 -11.975 1.00 93.69 100 TYR A C 1
ATOM 715 O O . TYR A 1 100 ? -3.786 0.889 -11.586 1.00 93.69 100 TYR A O 1
ATOM 723 N N . PRO A 1 101 ? -5.388 1.079 -13.170 1.00 95.12 101 PRO A N 1
ATOM 724 C CA . PRO A 1 101 ? -4.841 0.050 -14.055 1.00 95.12 101 PRO A CA 1
ATOM 725 C C . PRO A 1 101 ? -3.411 0.363 -14.508 1.00 95.12 101 PRO A C 1
ATOM 727 O O . PRO A 1 101 ? -2.559 -0.521 -14.470 1.00 95.12 101 PRO A O 1
ATOM 730 N N . ASP A 1 102 ? -3.106 1.619 -14.833 1.00 96.06 102 ASP A N 1
ATOM 731 C CA . ASP A 1 102 ? -1.761 2.018 -15.272 1.00 96.06 102 ASP A CA 1
ATOM 732 C C . ASP A 1 102 ? -0.719 1.830 -14.169 1.00 96.06 102 ASP A C 1
ATOM 734 O O . ASP A 1 102 ? 0.393 1.362 -14.416 1.00 96.06 102 ASP A O 1
ATOM 738 N N . LEU A 1 103 ? -1.102 2.129 -12.923 1.00 95.31 103 LEU A N 1
ATOM 739 C CA . LEU A 1 103 ? -0.251 1.906 -11.759 1.00 95.31 103 LEU A CA 1
ATOM 740 C C . LEU A 1 103 ? -0.020 0.406 -11.552 1.00 95.31 103 LEU A C 1
ATOM 742 O O . LEU A 1 103 ? 1.115 -0.012 -11.331 1.00 95.31 103 LEU A O 1
ATOM 746 N N . ALA A 1 104 ? -1.068 -0.413 -11.666 1.00 94.94 104 ALA A N 1
ATOM 747 C CA . ALA A 1 104 ? -0.949 -1.865 -11.562 1.00 94.94 104 ALA A CA 1
ATOM 748 C C . ALA A 1 104 ? -0.010 -2.441 -12.638 1.00 94.94 104 ALA A C 1
ATOM 750 O O . ALA A 1 104 ? 0.870 -3.245 -12.322 1.00 94.94 104 ALA A O 1
ATOM 751 N N . LEU A 1 105 ? -0.150 -1.987 -13.888 1.00 97.31 105 LEU A N 1
ATOM 752 C CA . LEU A 1 105 ? 0.721 -2.383 -14.994 1.00 97.31 105 LEU A CA 1
ATOM 753 C C . LEU A 1 105 ? 2.167 -1.939 -14.766 1.00 97.31 105 LEU A C 1
ATOM 755 O O . LEU A 1 105 ? 3.082 -2.729 -14.994 1.00 97.31 105 LEU A O 1
ATOM 759 N N . ALA A 1 106 ? 2.392 -0.719 -14.276 1.00 96.31 106 ALA A N 1
ATOM 760 C CA . ALA A 1 106 ? 3.730 -0.242 -13.938 1.00 96.31 106 ALA A CA 1
ATOM 761 C C . ALA A 1 106 ? 4.369 -1.102 -12.834 1.00 96.31 106 ALA A C 1
ATOM 763 O O . ALA A 1 106 ? 5.495 -1.575 -12.996 1.00 96.31 106 ALA A O 1
ATOM 764 N N . LEU A 1 107 ? 3.638 -1.385 -11.748 1.00 96.69 107 LEU A N 1
ATOM 765 C CA . LEU A 1 107 ? 4.122 -2.261 -10.677 1.00 96.69 107 LEU A CA 1
ATOM 766 C C . LEU A 1 107 ? 4.475 -3.658 -11.197 1.00 96.69 107 LEU A C 1
ATOM 768 O O . LEU A 1 107 ? 5.490 -4.219 -10.785 1.00 96.69 107 LEU A O 1
ATOM 772 N N . LEU A 1 108 ? 3.676 -4.210 -12.112 1.00 96.31 108 LEU A N 1
ATOM 773 C CA . LEU A 1 108 ? 3.938 -5.517 -12.708 1.00 96.31 108 LEU A CA 1
ATOM 774 C C . LEU A 1 108 ? 5.184 -5.496 -13.604 1.00 96.31 108 LEU A C 1
ATOM 776 O O . LEU A 1 108 ? 6.072 -6.329 -13.436 1.00 96.31 108 LEU A O 1
ATOM 780 N N . ARG A 1 109 ? 5.289 -4.513 -14.509 1.00 97.50 109 ARG A N 1
ATOM 781 C CA . ARG A 1 109 ? 6.418 -4.369 -15.449 1.00 97.50 109 ARG A CA 1
ATOM 782 C C . ARG A 1 109 ? 7.758 -4.190 -14.744 1.00 97.50 109 ARG A C 1
ATOM 784 O O . ARG A 1 109 ? 8.780 -4.624 -15.265 1.00 97.50 109 ARG A O 1
ATOM 791 N N . HIS A 1 110 ? 7.749 -3.567 -13.570 1.00 96.81 110 HIS A N 1
ATOM 792 C CA . HIS A 1 110 ? 8.952 -3.325 -12.777 1.00 96.81 110 HIS A CA 1
ATOM 793 C C . HIS A 1 110 ? 9.177 -4.354 -11.658 1.00 96.81 110 HIS A C 1
ATOM 795 O O . HIS A 1 110 ? 10.111 -4.195 -10.878 1.00 96.81 110 HIS A O 1
ATOM 801 N N . ASN A 1 111 ? 8.355 -5.407 -11.568 1.00 95.38 111 ASN A N 1
ATOM 802 C CA . ASN A 1 111 ? 8.419 -6.418 -10.505 1.00 95.38 111 ASN A CA 1
ATOM 803 C C . ASN A 1 111 ? 8.332 -5.817 -9.081 1.00 95.38 111 ASN A C 1
ATOM 805 O O . ASN A 1 111 ? 8.965 -6.271 -8.130 1.00 95.38 111 ASN A O 1
ATOM 809 N N . LEU A 1 112 ? 7.523 -4.766 -8.936 1.00 96.56 112 LEU A N 1
ATOM 810 C CA . LEU A 1 112 ? 7.293 -4.023 -7.696 1.00 96.56 112 LEU A CA 1
ATOM 811 C C . LEU A 1 112 ? 5.944 -4.365 -7.058 1.00 96.56 112 LEU A C 1
ATOM 813 O O . LEU A 1 112 ? 5.436 -3.596 -6.252 1.00 96.56 112 LEU A O 1
ATOM 817 N N . VAL A 1 113 ? 5.341 -5.509 -7.381 1.00 94.25 113 VAL A N 1
ATOM 818 C CA . VAL A 1 113 ? 4.004 -5.870 -6.874 1.00 94.25 113 VAL A CA 1
ATOM 819 C C . VAL A 1 113 ? 3.981 -5.946 -5.342 1.00 94.25 113 VAL A C 1
ATOM 821 O O . VAL A 1 113 ? 3.087 -5.386 -4.708 1.00 94.25 113 VAL A O 1
ATOM 824 N N . GLY A 1 114 ? 4.988 -6.585 -4.736 1.00 91.94 114 GLY A N 1
ATOM 825 C CA . GLY A 1 114 ? 5.126 -6.670 -3.277 1.00 91.94 114 GLY A CA 1
ATOM 826 C C . GLY A 1 114 ? 5.261 -5.288 -2.622 1.00 91.94 114 GLY A C 1
ATOM 827 O O . GLY A 1 114 ? 4.376 -4.897 -1.857 1.00 91.94 114 GLY A O 1
ATOM 828 N N . PRO A 1 115 ? 6.311 -4.511 -2.952 1.00 92.44 115 PRO A N 1
ATOM 829 C CA . PRO A 1 115 ? 6.488 -3.150 -2.442 1.00 92.44 115 PRO A CA 1
ATOM 830 C C . PRO A 1 115 ? 5.308 -2.216 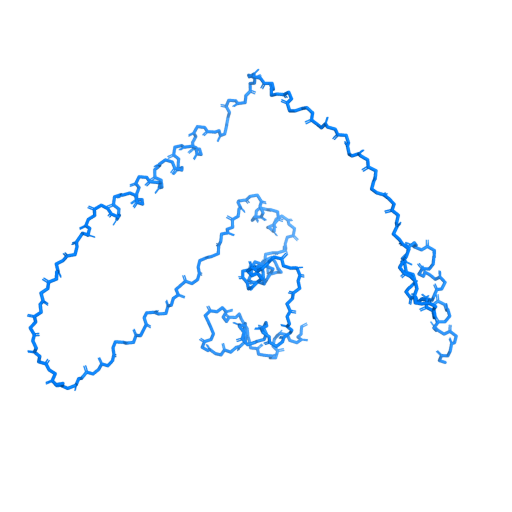-2.748 1.00 92.44 115 PRO A C 1
ATOM 832 O O . PRO A 1 115 ? 4.901 -1.432 -1.895 1.00 92.44 115 PRO A O 1
ATOM 835 N N . GLY A 1 116 ? 4.712 -2.327 -3.934 1.00 94.88 116 GLY A N 1
ATOM 836 C CA . GLY A 1 116 ? 3.568 -1.527 -4.361 1.00 94.88 116 GLY A CA 1
ATOM 837 C C . GLY A 1 116 ? 2.315 -1.798 -3.534 1.00 94.88 116 GLY A C 1
ATOM 838 O O . GLY A 1 116 ? 1.616 -0.861 -3.154 1.00 94.88 116 GLY A O 1
ATOM 839 N N . ARG A 1 117 ? 2.063 -3.057 -3.159 1.00 93.25 117 ARG A N 1
ATOM 840 C CA . ARG A 1 117 ? 0.981 -3.402 -2.226 1.00 93.25 117 ARG A CA 1
ATOM 841 C C . ARG A 1 117 ? 1.200 -2.773 -0.850 1.00 93.25 117 ARG A C 1
ATOM 843 O O . ARG A 1 117 ? 0.253 -2.246 -0.273 1.00 93.25 117 ARG A O 1
ATOM 850 N N . VAL A 1 118 ? 2.431 -2.801 -0.334 1.00 92.88 118 VAL A N 1
ATOM 851 C CA . VAL A 1 118 ? 2.771 -2.136 0.937 1.00 92.88 118 VAL A CA 1
ATOM 852 C C . VAL A 1 118 ? 2.546 -0.631 0.826 1.00 92.88 118 VAL A C 1
ATOM 854 O O . VAL A 1 118 ? 1.924 -0.037 1.702 1.00 92.88 118 VAL A O 1
ATOM 857 N N . TRP A 1 119 ? 2.982 -0.024 -0.275 1.00 93.50 119 TRP A N 1
ATOM 858 C CA . TRP A 1 119 ? 2.783 1.398 -0.529 1.00 93.50 119 TRP A CA 1
ATOM 859 C C . TRP A 1 119 ? 1.298 1.790 -0.561 1.00 93.50 119 TRP A C 1
ATOM 861 O O . TRP A 1 119 ? 0.924 2.780 0.061 1.00 93.50 119 TRP A O 1
ATOM 871 N N . LEU A 1 120 ? 0.436 0.995 -1.204 1.00 93.75 120 LEU A N 1
ATOM 872 C CA . LEU A 1 120 ? -1.014 1.233 -1.228 1.00 93.75 120 LEU A CA 1
ATOM 873 C C . LEU A 1 120 ? -1.641 1.163 0.171 1.00 93.75 120 LEU A C 1
ATOM 875 O O . LEU A 1 120 ? -2.487 1.991 0.503 1.00 93.75 120 LEU A O 1
ATOM 879 N N . LEU A 1 121 ? -1.204 0.212 1.004 1.00 93.44 121 LEU A N 1
ATOM 880 C CA . LEU A 1 121 ? -1.658 0.104 2.395 1.00 93.44 121 LEU A CA 1
ATOM 881 C C . LEU A 1 121 ? -1.236 1.324 3.217 1.00 93.44 121 LEU A C 1
ATOM 883 O O . LEU A 1 121 ? -2.053 1.893 3.935 1.00 93.44 121 LEU A O 1
ATOM 887 N N . LEU A 1 122 ? 0.017 1.759 3.081 1.00 93.31 122 LEU A N 1
ATOM 888 C CA . LEU A 1 122 ? 0.513 2.956 3.763 1.00 93.31 122 LEU A CA 1
ATOM 889 C C . LEU A 1 122 ? -0.224 4.210 3.291 1.00 93.31 122 LEU A C 1
ATOM 891 O O . LEU A 1 122 ? -0.635 5.024 4.109 1.00 93.31 122 LEU A O 1
ATOM 895 N N . ARG A 1 123 ? -0.472 4.344 1.987 1.00 93.38 123 ARG A N 1
ATOM 896 C CA . ARG A 1 123 ? -1.239 5.472 1.454 1.00 93.38 123 ARG A CA 1
ATOM 897 C C . ARG A 1 123 ? -2.689 5.477 1.936 1.00 93.38 123 ARG A C 1
ATOM 899 O O . ARG A 1 123 ? -3.251 6.544 2.129 1.00 93.38 123 ARG A O 1
ATOM 906 N N . HIS A 1 124 ? -3.284 4.307 2.149 1.00 92.12 124 HIS A N 1
ATOM 907 C CA . HIS A 1 124 ? -4.617 4.205 2.737 1.00 92.12 124 HIS A CA 1
ATOM 908 C C . HIS A 1 124 ? -4.641 4.611 4.223 1.00 92.12 124 HIS A C 1
ATOM 910 O O . HIS A 1 124 ? -5.623 5.190 4.682 1.00 92.12 124 HIS A O 1
ATOM 916 N N . LEU A 1 125 ? -3.562 4.342 4.969 1.00 91.62 125 LEU A N 1
ATOM 917 C CA . LEU A 1 125 ? -3.407 4.799 6.356 1.00 91.62 125 LEU A CA 1
ATOM 918 C C . LEU A 1 125 ? -3.176 6.314 6.453 1.00 91.62 125 LEU A C 1
ATOM 920 O O . LEU A 1 125 ? -3.639 6.946 7.401 1.00 91.62 125 LEU A O 1
ATOM 924 N N . ASP A 1 126 ? -2.494 6.902 5.473 1.00 92.75 126 ASP A N 1
ATOM 925 C CA . ASP A 1 126 ? -2.277 8.346 5.374 1.00 92.75 126 ASP A CA 1
ATOM 926 C C . ASP A 1 126 ? -3.495 9.069 4.777 1.00 92.75 126 ASP A C 1
ATOM 928 O O . ASP A 1 126 ? -3.466 9.599 3.665 1.00 92.75 126 ASP A O 1
ATOM 932 N N . GLN A 1 127 ? -4.589 9.105 5.537 1.00 86.88 127 GLN A N 1
ATOM 933 C CA . GLN A 1 127 ? -5.813 9.803 5.122 1.00 86.88 127 GLN A CA 1
ATOM 934 C C . GLN A 1 127 ? -5.614 11.317 4.969 1.00 86.88 127 GLN A C 1
ATOM 936 O O . GLN A 1 127 ? -6.336 11.962 4.212 1.00 86.88 127 GLN A O 1
ATOM 941 N N . ALA A 1 128 ? -4.634 11.882 5.677 1.00 89.25 128 ALA A N 1
ATOM 942 C CA . ALA A 1 128 ? -4.308 13.301 5.623 1.00 89.25 128 ALA A CA 1
ATOM 943 C C . ALA A 1 128 ? -3.396 13.666 4.436 1.00 89.25 128 ALA A C 1
ATOM 945 O O . ALA A 1 128 ? -3.199 14.851 4.169 1.00 89.25 128 ALA A O 1
ATOM 946 N N . GLY A 1 129 ? -2.844 12.676 3.724 1.00 90.50 129 GLY A N 1
ATOM 947 C CA . GLY A 1 129 ? -1.959 12.885 2.578 1.00 90.50 129 GLY A CA 1
ATOM 948 C C . GLY A 1 129 ? -0.652 13.594 2.933 1.00 90.50 129 GLY A C 1
ATOM 949 O O . GLY A 1 129 ? -0.109 14.320 2.099 1.00 90.50 129 GLY A O 1
ATOM 950 N N . GLN A 1 130 ? -0.160 13.429 4.163 1.00 90.00 130 GLN A N 1
ATOM 951 C CA . GLN A 1 130 ? 1.047 14.115 4.630 1.00 90.00 130 GLN A CA 1
ATOM 952 C C . GLN A 1 130 ? 2.327 13.518 4.033 1.00 90.00 130 GLN A C 1
ATOM 954 O O . GLN A 1 130 ? 3.351 14.191 3.953 1.00 90.00 130 GLN A O 1
ATOM 959 N N . GLY A 1 131 ? 2.286 12.266 3.579 1.00 90.44 131 GLY A N 1
ATOM 960 C CA . GLY A 1 131 ? 3.445 11.550 3.053 1.00 90.44 131 GLY A CA 1
ATOM 961 C C . GLY A 1 131 ? 4.366 10.990 4.139 1.00 90.44 131 GLY A C 1
ATOM 962 O O . GLY A 1 131 ? 5.408 10.418 3.815 1.00 90.44 131 GLY A O 1
ATOM 963 N N . TRP A 1 132 ? 3.993 11.109 5.416 1.00 90.81 132 TRP A N 1
ATOM 964 C CA . TRP A 1 132 ? 4.677 10.475 6.540 1.00 90.81 132 TRP A CA 1
ATOM 965 C C . TRP A 1 132 ? 3.676 9.849 7.510 1.00 90.81 132 TRP A C 1
ATOM 967 O O . TRP A 1 132 ? 2.590 10.368 7.745 1.00 90.81 132 TRP A O 1
ATOM 977 N N . LEU A 1 133 ? 4.074 8.729 8.112 1.00 92.31 133 LEU A N 1
ATOM 978 C CA . LEU A 1 133 ? 3.305 8.016 9.127 1.00 92.31 133 LEU A CA 1
ATOM 979 C C . LEU A 1 133 ? 4.213 7.664 10.300 1.00 92.31 133 LEU A C 1
ATOM 981 O O . LEU A 1 133 ? 5.408 7.411 10.127 1.00 92.31 133 LEU A O 1
ATOM 985 N N . THR A 1 134 ? 3.647 7.622 11.503 1.00 92.31 134 THR A N 1
ATOM 986 C CA . THR A 1 134 ? 4.395 7.181 12.682 1.00 92.31 134 THR A CA 1
ATOM 987 C C . THR A 1 134 ? 4.615 5.673 12.628 1.00 92.31 134 THR A C 1
ATOM 989 O O . THR A 1 134 ? 3.717 4.904 12.291 1.00 92.31 134 THR A O 1
ATOM 992 N N . LEU A 1 135 ? 5.810 5.218 13.002 1.00 90.94 135 LEU A N 1
ATOM 993 C CA . LEU A 1 135 ? 6.140 3.792 12.957 1.00 90.94 135 LEU A CA 1
ATOM 994 C C . LEU A 1 135 ? 5.204 2.945 13.835 1.00 90.94 135 LEU A C 1
ATOM 996 O O . LEU A 1 135 ? 4.882 1.812 13.482 1.00 90.94 135 LEU A O 1
ATOM 1000 N N . GLU A 1 136 ? 4.769 3.488 14.972 1.00 90.69 136 GLU A N 1
ATOM 1001 C CA . GLU A 1 136 ? 3.852 2.802 15.883 1.00 90.69 136 GLU A CA 1
ATOM 1002 C C . GLU A 1 136 ? 2.470 2.599 15.264 1.00 90.69 136 GLU A C 1
ATOM 1004 O O . GLU A 1 136 ? 1.970 1.475 15.290 1.00 90.69 136 GLU A O 1
ATOM 1009 N N . SER A 1 137 ? 1.903 3.627 14.620 1.00 90.25 137 SER A N 1
ATOM 1010 C CA . SER A 1 137 ? 0.601 3.501 13.947 1.00 90.25 137 SER A CA 1
ATOM 1011 C C . SER A 1 137 ? 0.652 2.474 12.815 1.00 90.25 137 SER A C 1
ATOM 1013 O O . SER A 1 137 ? -0.228 1.619 12.708 1.00 90.25 137 SER A O 1
ATOM 1015 N N . VAL A 1 138 ? 1.735 2.473 12.033 1.00 92.31 138 VAL A N 1
ATOM 1016 C CA . VAL A 1 138 ? 1.950 1.497 10.956 1.00 92.31 138 VAL A CA 1
ATOM 1017 C C . VAL A 1 138 ? 2.079 0.078 11.511 1.00 92.31 138 VAL A C 1
ATOM 1019 O O . VAL A 1 138 ? 1.451 -0.847 10.996 1.00 92.31 138 VAL A O 1
ATOM 1022 N N . ARG A 1 139 ? 2.856 -0.124 12.583 1.00 91.81 139 ARG A N 1
ATOM 1023 C CA . ARG A 1 139 ? 2.987 -1.440 13.229 1.00 91.81 139 ARG A CA 1
ATOM 1024 C C . ARG A 1 139 ? 1.652 -1.933 13.764 1.00 91.81 139 ARG A C 1
ATOM 1026 O O . ARG A 1 139 ? 1.309 -3.094 13.534 1.00 91.81 139 ARG A O 1
ATOM 1033 N N . GLN A 1 140 ? 0.904 -1.071 14.442 1.00 91.06 140 GLN A N 1
ATOM 1034 C CA . GLN A 1 140 ? -0.391 -1.425 15.005 1.00 91.06 140 GLN A CA 1
ATOM 1035 C C . GLN A 1 140 ? -1.385 -1.822 13.908 1.00 91.06 140 GLN A C 1
ATOM 1037 O O . GLN A 1 140 ? -2.060 -2.840 14.040 1.00 91.06 140 GLN A O 1
ATOM 1042 N N . ALA A 1 141 ? -1.407 -1.094 12.790 1.00 91.06 141 ALA A N 1
ATOM 1043 C CA . ALA A 1 141 ? -2.305 -1.379 11.677 1.00 91.06 141 ALA A CA 1
ATOM 1044 C C . ALA A 1 141 ? -1.910 -2.609 10.838 1.00 91.06 141 ALA A C 1
ATOM 1046 O O . ALA A 1 141 ? -2.790 -3.308 10.338 1.00 91.06 141 ALA A O 1
ATOM 1047 N N . LEU A 1 142 ? -0.611 -2.883 10.658 1.00 92.19 142 LEU A N 1
ATOM 1048 C CA . LEU A 1 142 ? -0.145 -3.916 9.720 1.00 92.19 142 LEU A CA 1
ATOM 1049 C C . LEU A 1 142 ? 0.281 -5.233 10.380 1.00 92.19 142 LEU A C 1
ATOM 1051 O O . LEU A 1 142 ? 0.370 -6.243 9.677 1.00 92.19 142 LEU A O 1
ATOM 1055 N N . THR A 1 143 ? 0.563 -5.253 11.689 1.00 92.75 143 THR A N 1
ATOM 1056 C CA . THR A 1 143 ? 1.142 -6.444 12.351 1.00 92.75 143 THR A CA 1
ATOM 1057 C C . THR A 1 143 ? 0.270 -7.100 13.415 1.00 92.75 143 THR A C 1
ATOM 1059 O O . THR A 1 143 ? 0.469 -8.283 13.713 1.00 92.75 143 THR A O 1
ATOM 1062 N N . VAL A 1 144 ? -0.705 -6.381 13.975 1.00 91.50 144 VAL A N 1
ATOM 1063 C CA . VAL A 1 144 ? -1.604 -6.924 15.004 1.00 91.50 144 VAL A CA 1
ATOM 1064 C C . VAL A 1 144 ? -2.525 -7.976 14.384 1.00 91.50 144 VAL A C 1
ATOM 1066 O O . VAL A 1 144 ? -3.003 -7.813 13.264 1.00 91.50 144 VAL A O 1
ATOM 1069 N N . LYS A 1 145 ? -2.748 -9.084 15.107 1.00 86.06 145 LYS A N 1
ATOM 1070 C CA . LYS A 1 145 ? -3.475 -10.268 14.612 1.00 86.06 145 LYS A CA 1
ATOM 1071 C C . LYS A 1 145 ? -4.885 -9.937 14.112 1.00 86.06 145 LYS A C 1
ATOM 1073 O O . LYS A 1 145 ? -5.292 -10.485 13.092 1.00 86.06 145 LYS A O 1
ATOM 1078 N N . ASP A 1 146 ? -5.545 -9.012 14.797 1.00 84.81 146 ASP A N 1
ATOM 1079 C CA . ASP A 1 146 ? -6.935 -8.627 14.548 1.00 84.81 146 ASP A CA 1
ATOM 1080 C C . ASP A 1 146 ? -7.048 -7.277 13.824 1.00 84.81 146 ASP A C 1
ATOM 1082 O O . ASP A 1 146 ? -8.133 -6.711 13.712 1.00 84.81 146 ASP A O 1
ATOM 1086 N N . ALA A 1 147 ? -5.929 -6.732 13.329 1.00 85.31 147 ALA A N 1
ATOM 1087 C CA . ALA A 1 147 ? -5.977 -5.500 12.561 1.00 85.31 147 ALA A CA 1
ATOM 1088 C C . ALA A 1 147 ? -6.586 -5.746 11.169 1.00 85.31 147 ALA A C 1
ATOM 1090 O O . ALA A 1 147 ? -6.229 -6.722 10.500 1.00 85.31 147 ALA A O 1
ATOM 1091 N N . PRO A 1 148 ? -7.440 -4.829 10.677 1.00 83.94 148 PRO A N 1
ATOM 1092 C CA . PRO A 1 148 ? -8.135 -4.995 9.399 1.00 83.94 148 PRO A CA 1
ATOM 1093 C C . PRO A 1 148 ? -7.184 -5.022 8.195 1.00 83.94 148 PRO A C 1
ATOM 1095 O O . PRO A 1 148 ? -7.515 -5.577 7.152 1.00 83.94 148 PRO A O 1
ATOM 1098 N N . LEU A 1 149 ? -5.989 -4.443 8.336 1.00 88.88 149 LEU A N 1
ATOM 1099 C CA . LEU A 1 149 ? -4.973 -4.344 7.286 1.00 88.88 149 LEU A CA 1
ATOM 1100 C C . LEU A 1 149 ? -3.754 -5.226 7.575 1.00 88.88 149 LEU A C 1
ATOM 1102 O O . LEU A 1 149 ? -2.653 -4.946 7.096 1.00 88.88 149 LEU A O 1
ATOM 1106 N N . ARG A 1 150 ? -3.930 -6.290 8.369 1.00 89.00 150 ARG A N 1
ATOM 1107 C CA . ARG A 1 150 ? -2.835 -7.181 8.746 1.00 89.00 150 ARG A CA 1
ATOM 1108 C C . ARG A 1 150 ? -2.135 -7.738 7.506 1.00 89.00 150 ARG A C 1
ATOM 1110 O O . ARG A 1 150 ? -2.719 -8.472 6.711 1.00 89.00 150 ARG A O 1
ATOM 1117 N N . LEU A 1 151 ? -0.849 -7.424 7.385 1.00 90.12 151 LEU A N 1
ATOM 1118 C CA . LEU A 1 151 ? -0.001 -7.863 6.284 1.00 90.12 151 LEU A CA 1
ATOM 1119 C C . LEU A 1 151 ? 0.917 -9.010 6.708 1.00 90.12 151 LEU A C 1
ATOM 1121 O O . LEU A 1 151 ? 0.991 -10.027 6.024 1.00 90.12 151 LEU A O 1
ATOM 1125 N N . CYS A 1 152 ? 1.634 -8.845 7.820 1.00 89.38 152 CYS A N 1
ATOM 1126 C CA . CYS A 1 152 ? 2.678 -9.774 8.238 1.00 89.38 152 CYS A CA 1
ATOM 1127 C C . CYS A 1 152 ? 2.887 -9.756 9.757 1.00 89.38 152 CYS A C 1
ATOM 1129 O O . CYS A 1 152 ? 2.366 -8.905 10.472 1.00 89.38 152 CYS A O 1
ATOM 1131 N N . GLY A 1 153 ? 3.643 -10.724 10.278 1.00 90.19 153 GLY A N 1
ATOM 1132 C CA . GLY A 1 153 ? 4.024 -10.722 11.691 1.00 90.19 153 GLY A CA 1
ATOM 1133 C C . GLY A 1 153 ? 5.071 -9.643 12.012 1.00 90.19 153 GLY A C 1
ATOM 1134 O O . GLY A 1 153 ? 5.844 -9.250 11.137 1.00 90.19 153 GLY A O 1
ATOM 1135 N N . PRO A 1 154 ? 5.204 -9.227 13.284 1.00 84.69 154 PRO A N 1
ATOM 1136 C CA . PRO A 1 154 ? 6.141 -8.173 13.689 1.00 84.69 154 PRO A CA 1
ATOM 1137 C C . PRO A 1 154 ? 7.610 -8.497 13.376 1.00 84.69 154 PRO A C 1
ATOM 1139 O O . PRO A 1 154 ? 8.413 -7.590 13.184 1.00 84.69 154 PRO A O 1
ATOM 1142 N N . ARG A 1 155 ? 7.976 -9.785 13.301 1.00 87.94 155 ARG A N 1
ATOM 1143 C CA . ARG A 1 155 ? 9.324 -10.218 12.894 1.00 87.94 155 ARG A CA 1
ATOM 1144 C C . ARG A 1 155 ? 9.591 -9.962 11.410 1.00 87.94 155 ARG A C 1
ATOM 1146 O O . ARG A 1 155 ? 10.688 -9.552 11.070 1.00 87.94 155 ARG A O 1
ATOM 1153 N N . GLN A 1 156 ? 8.592 -10.172 10.554 1.00 84.00 156 GLN A N 1
ATOM 1154 C CA . GLN A 1 156 ? 8.726 -9.985 9.108 1.00 84.00 156 GLN A CA 1
ATOM 1155 C C . GLN A 1 156 ? 8.770 -8.508 8.716 1.00 84.00 156 GLN A C 1
ATOM 1157 O O . GLN A 1 156 ? 9.420 -8.180 7.742 1.00 84.00 156 GLN A O 1
ATOM 1162 N N . LEU A 1 157 ? 8.147 -7.612 9.489 1.00 81.00 157 LEU A N 1
ATOM 1163 C CA . LEU A 1 157 ? 8.222 -6.167 9.238 1.00 81.00 157 LEU A CA 1
ATOM 1164 C C . LEU A 1 157 ? 9.624 -5.571 9.507 1.00 81.00 157 LEU A C 1
ATOM 1166 O O . LEU A 1 157 ? 9.898 -4.438 9.128 1.00 81.00 157 LEU A O 1
ATOM 1170 N N . ARG A 1 158 ? 10.490 -6.281 10.243 1.00 79.56 158 ARG A N 1
ATOM 1171 C CA . ARG A 1 158 ? 11.838 -5.802 10.604 1.00 79.56 158 ARG A CA 1
ATOM 1172 C C . ARG A 1 158 ? 12.913 -6.200 9.596 1.00 79.56 158 ARG A C 1
ATOM 1174 O O . ARG A 1 158 ? 13.999 -5.630 9.666 1.00 79.56 158 ARG A O 1
ATOM 1181 N N . ASN A 1 159 ? 12.620 -7.194 8.764 1.00 74.44 159 ASN A N 1
ATOM 1182 C CA . ASN A 1 159 ? 13.531 -7.759 7.775 1.00 74.44 159 ASN A CA 1
ATOM 1183 C C . ASN A 1 159 ? 13.276 -7.114 6.417 1.00 74.44 159 ASN A C 1
ATOM 1185 O O . ASN A 1 159 ? 14.273 -6.906 5.698 1.00 74.44 159 ASN A O 1
#

Sequence (159 aa):
MLALRQQRREVRLGVGLPVRTDIAGRVSTPAPSPLPRFAHTSPAGNIGWESAPLTAALRAADQRRAQTNAGTAPQITPAAGSPPAAAPSSPATVATITLYPDLALALLRHNLVGPGRVWLLLRHLDQAGQGWLTLESVRQALTVKDAPLRLCGPRQLRN

Secondary structure (DSSP, 8-state):
--HHHHHHHHHHHHTT------SS----PPPPPPPP--------S---SSHHHHHHHHHHHHHHHHHHHTT-----------------------------HHHHHHHHHTT-HHHHHHHHHHHHH-TT--S---HHHHHHHHHSTT-TT--S-TTGGG-

Radius of gyration: 26.9 Å; chains: 1; bounding box: 81×48×60 Å

Foldseek 3Di:
DVVVVVVVVVVCVVVVHDDDDDPDDDDDDDDDDDDDDDDPPDDDDDDPPPCVVVVVVVVVVVVVVVVVVVPDDDDDDDDDDDDDDDDPPPPLPQDDFDDDPVNVVVCVVVVNPPVVLVVSLVVVVPPVPPPDDDPVSSCVQAADPPHNNDDYHPVVVVD